Protein AF-A0A2A4IJG8-F1 (afdb_monomer_lite)

Sequence (73 aa):
MDNKKNSWGGARANTGGAREGSGRKRITEDRLDIKLYMRVSEKEQLLIKEKAEQNNVSVSQYIRDAVLKELNI

pLDDT: mean 78.43, std 18.96, range [45.38, 98.0]

Radius of gyration: 21.71 Å; chains: 1; bounding box: 58×43×27 Å

Secondary structure (DSSP, 8-state):
------------TT---SSTT-SSPP--S------------HHHHHHHHHHHHHTTS-HHHHHHHHHHHHTT-

Structure (mmCIF, N/CA/C/O backbone):
data_AF-A0A2A4IJG8-F1
#
_entry.id   AF-A0A2A4IJG8-F1
#
loop_
_atom_site.group_PDB
_atom_site.id
_atom_site.type_symbol
_atom_site.label_atom_id
_atom_site.label_alt_id
_atom_site.label_comp_id
_atom_site.label_asym_id
_atom_site.label_entity_id
_atom_site.label_seq_id
_atom_site.pdbx_PDB_ins_code
_atom_site.Cartn_x
_atom_site.Cartn_y
_atom_site.Cartn_z
_atom_site.occupancy
_atom_site.B_iso_or_equiv
_atom_site.auth_seq_id
_atom_site.auth_comp_id
_atom_site.auth_asym_id
_atom_site.auth_atom_id
_atom_site.pdbx_PDB_model_num
ATOM 1 N N . MET A 1 1 ? 46.650 31.079 9.274 1.00 47.88 1 MET A N 1
ATOM 2 C CA . MET A 1 1 ? 45.518 30.313 9.836 1.00 47.88 1 MET A CA 1
ATOM 3 C C . MET A 1 1 ? 44.369 30.475 8.865 1.00 47.88 1 MET A C 1
ATOM 5 O O . MET A 1 1 ? 43.643 31.454 8.963 1.00 47.88 1 MET A O 1
ATOM 9 N N . ASP A 1 2 ? 44.259 29.561 7.903 1.00 45.38 2 ASP A N 1
ATOM 10 C CA . ASP A 1 2 ? 43.202 29.600 6.895 1.00 45.38 2 ASP A CA 1
ATOM 11 C C . ASP A 1 2 ? 42.134 28.563 7.233 1.00 45.38 2 ASP A C 1
ATOM 13 O O . ASP A 1 2 ? 42.389 27.365 7.339 1.00 45.38 2 ASP A O 1
ATOM 17 N N . ASN A 1 3 ? 40.930 29.072 7.468 1.00 49.84 3 ASN A N 1
ATOM 18 C CA . ASN A 1 3 ? 39.722 28.311 7.740 1.00 49.84 3 ASN A CA 1
ATOM 19 C C . ASN A 1 3 ? 39.103 27.765 6.436 1.00 49.84 3 ASN A C 1
ATOM 21 O O . 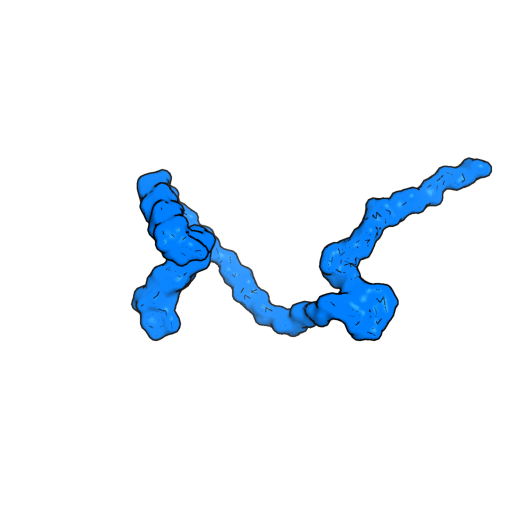ASN A 1 3 ? 39.021 28.497 5.451 1.00 49.84 3 ASN A O 1
ATOM 25 N N . LYS A 1 4 ? 38.479 26.574 6.542 1.00 48.50 4 LYS A N 1
ATOM 26 C CA . LYS A 1 4 ? 37.491 25.915 5.636 1.00 48.50 4 LYS A CA 1
ATOM 27 C C . LYS A 1 4 ? 38.092 24.938 4.605 1.00 48.50 4 LYS A C 1
ATOM 29 O O . LYS A 1 4 ? 39.022 25.275 3.897 1.00 48.50 4 LYS A O 1
ATOM 34 N N . LYS A 1 5 ? 37.564 23.723 4.400 1.00 46.00 5 LYS A N 1
ATOM 35 C CA . LYS A 1 5 ? 36.204 23.188 4.613 1.00 46.00 5 LYS A CA 1
ATOM 36 C C . LYS A 1 5 ? 36.273 21.762 5.181 1.00 46.00 5 LYS A C 1
ATOM 38 O O . LYS A 1 5 ? 36.881 20.895 4.565 1.00 46.00 5 LYS A O 1
ATOM 43 N N . ASN A 1 6 ? 35.557 21.494 6.272 1.00 50.22 6 ASN A N 1
ATOM 44 C CA . ASN A 1 6 ? 35.188 20.127 6.635 1.00 50.22 6 ASN A CA 1
ATOM 45 C C . ASN A 1 6 ? 34.220 19.613 5.563 1.00 50.22 6 ASN A C 1
ATOM 47 O O . ASN A 1 6 ? 33.037 19.954 5.587 1.00 50.22 6 ASN A O 1
ATOM 51 N N . SER A 1 7 ? 34.695 18.824 4.598 1.00 54.25 7 SER A N 1
ATOM 52 C CA . SER A 1 7 ? 33.819 18.088 3.683 1.00 54.25 7 SER A CA 1
ATOM 53 C C . SER A 1 7 ? 33.223 16.883 4.412 1.00 54.25 7 SER A C 1
ATOM 55 O O . SER A 1 7 ? 33.480 15.730 4.074 1.00 54.25 7 SER A O 1
ATOM 57 N N . TRP A 1 8 ? 32.415 17.147 5.439 1.00 48.78 8 TRP A N 1
ATOM 58 C CA . TRP A 1 8 ? 31.447 16.180 5.941 1.00 48.78 8 TRP A CA 1
ATOM 59 C C . TRP A 1 8 ? 30.288 16.098 4.954 1.00 48.78 8 TRP A C 1
ATOM 61 O O . TRP A 1 8 ? 29.218 16.6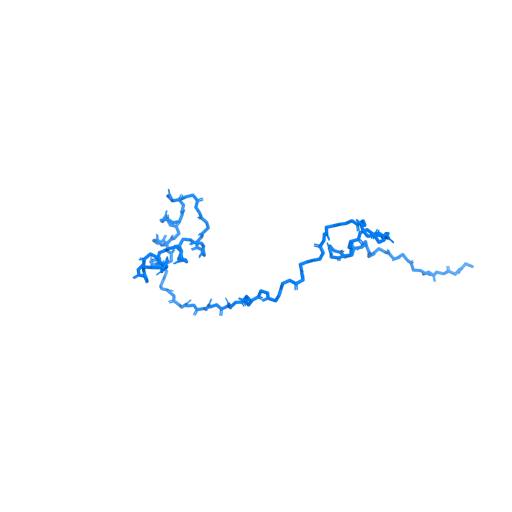70 5.116 1.00 48.78 8 TRP A O 1
ATOM 71 N N . GLY A 1 9 ? 30.572 15.386 3.876 1.00 48.09 9 GLY A N 1
ATOM 72 C CA . GLY A 1 9 ? 29.614 14.852 2.933 1.00 48.09 9 GLY A CA 1
ATOM 73 C C . GLY A 1 9 ? 30.156 13.493 2.550 1.00 48.09 9 GLY A C 1
ATOM 74 O O . GLY A 1 9 ? 30.776 13.356 1.499 1.00 48.09 9 GLY A O 1
ATOM 75 N N . GLY A 1 10 ? 30.014 12.525 3.463 1.00 52.56 10 GLY A N 1
ATOM 76 C CA . GLY A 1 10 ? 30.314 11.131 3.170 1.00 52.56 10 GLY A CA 1
ATOM 77 C C . GLY A 1 10 ? 29.666 10.760 1.842 1.00 52.56 10 GLY A C 1
ATOM 78 O O . GLY A 1 10 ? 28.544 11.193 1.564 1.00 52.56 10 GLY A O 1
ATOM 79 N N . ALA A 1 11 ? 30.430 10.045 1.016 1.00 54.66 11 ALA A N 1
ATOM 80 C CA . ALA A 1 11 ? 30.001 9.411 -0.222 1.00 54.66 11 ALA A CA 1
ATOM 81 C C . ALA A 1 11 ? 28.481 9.160 -0.197 1.00 54.66 11 ALA A C 1
ATOM 83 O O . ALA A 1 11 ? 27.994 8.411 0.652 1.00 54.66 11 ALA A O 1
ATOM 84 N N . ARG A 1 12 ? 27.723 9.867 -1.055 1.00 57.88 12 ARG A N 1
ATOM 85 C CA . ARG A 1 12 ? 26.262 9.696 -1.161 1.00 57.88 12 ARG A CA 1
ATOM 86 C C . ARG A 1 12 ? 25.973 8.195 -1.261 1.00 57.88 12 ARG A C 1
ATOM 88 O O . ARG A 1 12 ? 26.749 7.477 -1.878 1.00 57.88 12 ARG A O 1
ATOM 95 N N . ALA A 1 13 ? 24.845 7.714 -0.744 1.00 53.12 13 ALA A N 1
ATOM 96 C CA . ALA A 1 13 ? 24.515 6.279 -0.741 1.00 53.12 13 ALA A CA 1
ATOM 97 C C . ALA A 1 13 ? 24.621 5.570 -2.122 1.00 53.12 13 ALA A C 1
ATOM 99 O O . ALA A 1 13 ? 24.702 4.348 -2.176 1.00 53.12 13 ALA A O 1
ATOM 100 N N . ASN A 1 14 ? 24.683 6.330 -3.228 1.00 51.53 14 ASN A N 1
ATOM 101 C CA . ASN A 1 14 ? 24.814 5.842 -4.605 1.00 51.53 14 ASN A CA 1
ATOM 102 C C . ASN A 1 14 ? 26.199 6.066 -5.254 1.00 51.53 14 ASN A C 1
ATOM 104 O O . ASN A 1 14 ? 26.382 5.757 -6.434 1.00 51.53 14 ASN A O 1
ATOM 108 N N . THR A 1 15 ? 27.187 6.605 -4.537 1.00 56.47 15 THR A N 1
ATOM 109 C CA . THR A 1 15 ? 28.583 6.571 -4.989 1.00 56.47 15 THR A CA 1
ATOM 110 C C . THR A 1 15 ? 29.159 5.225 -4.580 1.00 56.47 15 THR A C 1
ATOM 112 O O . THR A 1 15 ? 29.635 5.063 -3.459 1.00 56.47 15 THR A O 1
ATOM 115 N N . GLY A 1 16 ? 29.061 4.241 -5.481 1.00 56.84 16 GLY A N 1
ATOM 116 C CA . GLY A 1 16 ? 29.862 3.018 -5.407 1.00 56.84 16 GLY A CA 1
ATOM 117 C C . GLY A 1 16 ? 31.333 3.346 -5.127 1.00 56.84 16 GLY A C 1
ATOM 118 O O . GLY A 1 16 ? 31.770 4.478 -5.343 1.00 56.84 16 GLY A O 1
ATOM 119 N N . GLY A 1 17 ? 32.059 2.375 -4.575 1.00 56.38 17 GLY A N 1
ATOM 120 C CA . GLY A 1 17 ? 33.421 2.555 -4.086 1.00 56.38 17 GLY A CA 1
ATOM 121 C C . GLY A 1 17 ? 34.334 3.267 -5.088 1.00 56.38 17 GLY A C 1
ATOM 122 O O . GLY A 1 17 ? 34.142 3.214 -6.299 1.00 56.38 17 GLY A O 1
ATOM 123 N N . ALA A 1 18 ? 35.351 3.942 -4.554 1.00 58.50 18 ALA A N 1
ATOM 124 C CA . ALA A 1 18 ? 36.245 4.831 -5.296 1.00 58.50 18 ALA A CA 1
ATOM 125 C C . ALA A 1 18 ? 36.994 4.181 -6.482 1.00 58.50 18 ALA A C 1
ATOM 127 O O . ALA A 1 18 ? 37.635 4.891 -7.250 1.00 58.50 18 ALA A O 1
ATOM 128 N N . ARG A 1 19 ? 36.947 2.849 -6.627 1.00 61.91 19 ARG A N 1
ATOM 129 C CA . ARG A 1 19 ? 37.570 2.087 -7.718 1.00 61.91 19 ARG A CA 1
ATOM 130 C C . ARG A 1 19 ? 36.518 1.519 -8.669 1.00 61.91 19 ARG A C 1
ATOM 132 O O . ARG A 1 19 ? 35.450 1.086 -8.235 1.00 61.91 19 ARG A O 1
ATOM 139 N N . GLU A 1 20 ? 36.849 1.452 -9.953 1.00 56.84 20 GLU A N 1
ATOM 140 C CA . GLU A 1 20 ? 36.036 0.766 -10.959 1.00 56.84 20 GLU A CA 1
ATOM 141 C C . GLU A 1 20 ? 35.780 -0.695 -10.536 1.00 56.84 20 GLU A C 1
ATOM 143 O O . GLU A 1 20 ? 36.695 -1.404 -10.122 1.00 56.84 20 GLU A O 1
ATOM 148 N N . GLY A 1 21 ? 34.512 -1.115 -10.523 1.00 66.19 21 GLY A N 1
ATOM 149 C CA . GLY A 1 21 ? 34.091 -2.429 -10.014 1.00 66.19 21 GLY A CA 1
ATOM 150 C C . GLY A 1 21 ? 33.932 -2.539 -8.489 1.00 66.19 21 GLY A C 1
ATOM 151 O O . GLY A 1 21 ? 33.432 -3.555 -8.010 1.00 66.19 21 GLY A O 1
ATOM 152 N N . SER A 1 22 ? 34.290 -1.509 -7.714 1.00 61.97 22 SER A N 1
ATOM 153 C CA . SER A 1 22 ? 34.026 -1.473 -6.271 1.00 61.97 22 SER A CA 1
ATOM 154 C C . SER A 1 22 ? 32.677 -0.808 -5.974 1.00 61.97 22 SER A C 1
ATOM 156 O O . SER A 1 22 ? 32.366 0.274 -6.465 1.00 61.97 22 SER A O 1
ATOM 158 N N . GLY A 1 23 ? 31.846 -1.464 -5.163 1.00 66.56 23 GLY A N 1
ATOM 159 C CA . GLY A 1 23 ? 30.502 -1.002 -4.802 1.00 66.56 23 GLY A CA 1
ATOM 160 C C . GLY A 1 23 ? 29.372 -1.796 -5.457 1.00 66.56 23 GLY A C 1
ATOM 161 O O . GLY A 1 23 ? 29.579 -2.638 -6.329 1.00 66.56 23 GLY A O 1
ATOM 162 N N . ARG A 1 24 ? 28.142 -1.546 -5.001 1.00 66.25 24 ARG A N 1
ATOM 163 C CA . ARG A 1 24 ? 26.948 -2.182 -5.566 1.00 66.25 24 ARG A CA 1
ATOM 164 C C . ARG A 1 24 ? 26.790 -1.726 -7.019 1.00 66.25 24 ARG A C 1
ATOM 166 O O . ARG A 1 24 ? 26.810 -0.523 -7.280 1.00 66.25 24 ARG A O 1
ATOM 173 N N . LYS A 1 25 ? 26.655 -2.682 -7.951 1.00 69.62 25 LYS A N 1
ATOM 174 C CA . LYS A 1 25 ? 26.414 -2.390 -9.374 1.00 69.62 25 LYS A CA 1
ATOM 175 C C . LYS A 1 25 ? 25.252 -1.405 -9.488 1.00 69.62 25 LYS A C 1
ATOM 177 O O . LYS A 1 25 ? 24.225 -1.586 -8.830 1.00 69.62 25 LYS A O 1
ATOM 182 N N . ARG A 1 26 ? 25.432 -0.357 -10.295 1.00 67.44 26 ARG A N 1
ATOM 183 C CA . ARG A 1 26 ? 24.352 0.588 -10.587 1.00 67.44 26 ARG A CA 1
ATOM 184 C C . ARG A 1 26 ? 23.220 -0.181 -11.258 1.00 67.44 26 ARG A C 1
ATOM 186 O O . ARG A 1 26 ? 23.477 -1.014 -12.123 1.00 67.44 26 ARG A O 1
ATOM 193 N N . ILE A 1 27 ? 21.989 0.087 -10.839 1.00 69.75 27 ILE A N 1
ATOM 194 C CA . ILE A 1 27 ? 20.811 -0.402 -11.550 1.00 69.75 27 ILE A CA 1
ATOM 195 C C . ILE A 1 27 ? 20.784 0.371 -12.872 1.00 69.75 27 ILE A C 1
ATOM 197 O O . ILE A 1 27 ? 20.659 1.591 -12.863 1.00 69.75 27 ILE A O 1
ATOM 201 N N . THR A 1 28 ? 21.017 -0.331 -13.978 1.00 68.62 28 THR A N 1
ATOM 202 C CA . THR A 1 28 ? 21.014 0.213 -15.348 1.00 68.62 28 THR A CA 1
ATOM 203 C C . THR A 1 28 ? 19.697 -0.044 -16.073 1.00 68.62 28 THR A C 1
ATOM 205 O O . THR A 1 28 ? 19.562 0.313 -17.235 1.00 68.62 28 THR A O 1
ATOM 208 N N . GLU A 1 29 ? 18.753 -0.717 -15.417 1.00 70.06 29 GLU A N 1
ATOM 209 C CA . GLU A 1 29 ? 17.422 -0.971 -15.959 1.00 70.06 29 GLU A CA 1
ATOM 210 C C . GLU A 1 29 ? 16.562 0.285 -15.818 1.00 70.06 29 GLU A C 1
ATOM 212 O O . GLU A 1 29 ? 16.403 0.802 -14.707 1.00 70.06 29 GLU A O 1
ATOM 217 N N . ASP A 1 30 ? 15.957 0.721 -16.923 1.00 66.31 30 ASP A N 1
ATOM 218 C CA . ASP A 1 30 ? 14.879 1.709 -16.923 1.00 66.31 30 ASP A CA 1
ATOM 219 C C . ASP A 1 30 ? 13.622 1.077 -16.307 1.00 66.31 30 ASP A C 1
ATOM 221 O O . ASP A 1 30 ? 12.696 0.639 -16.992 1.00 66.31 30 ASP A O 1
ATOM 225 N N . ARG A 1 31 ? 13.597 0.970 -14.975 1.00 68.69 31 ARG A N 1
ATOM 226 C CA . ARG A 1 31 ? 12.389 0.571 -14.254 1.00 68.69 31 ARG A CA 1
ATOM 227 C C . ARG A 1 31 ? 11.382 1.709 -14.326 1.00 68.69 31 ARG A C 1
ATOM 229 O O . ARG A 1 31 ? 11.600 2.788 -13.778 1.00 68.69 31 ARG A O 1
ATOM 236 N N . LEU A 1 32 ? 10.263 1.450 -14.995 1.00 75.06 32 LEU A N 1
ATOM 237 C CA . LEU A 1 32 ? 9.101 2.329 -14.969 1.00 75.06 32 LEU A CA 1
ATOM 238 C C . LEU A 1 32 ? 8.442 2.237 -13.588 1.00 75.06 32 LEU A C 1
ATOM 240 O O . LEU A 1 32 ? 7.527 1.446 -13.363 1.00 75.06 32 LEU A O 1
ATOM 244 N N . ASP A 1 33 ? 8.918 3.054 -12.652 1.00 79.06 33 ASP A N 1
ATOM 245 C CA . ASP A 1 33 ? 8.287 3.228 -11.346 1.00 79.06 33 ASP A CA 1
ATOM 246 C C . ASP A 1 33 ? 7.007 4.065 -11.503 1.00 79.06 33 ASP A C 1
ATOM 248 O O . ASP A 1 33 ? 6.996 5.290 -11.344 1.00 79.06 33 ASP A O 1
ATOM 252 N N . ILE A 1 34 ? 5.901 3.397 -11.842 1.00 86.50 34 ILE A N 1
ATOM 253 C CA . ILE A 1 34 ? 4.586 4.034 -11.953 1.00 86.50 34 ILE A CA 1
ATOM 254 C C . ILE A 1 34 ? 4.053 4.318 -10.545 1.00 86.50 34 ILE A C 1
ATOM 256 O O . ILE A 1 34 ? 3.815 3.407 -9.749 1.00 86.50 34 ILE A O 1
ATOM 260 N N . LYS A 1 35 ? 3.834 5.600 -10.240 1.00 88.25 35 LYS A N 1
ATOM 261 C CA . LYS A 1 35 ? 3.187 6.033 -8.997 1.00 88.25 35 LYS A CA 1
ATOM 262 C C . LYS A 1 35 ? 1.682 6.128 -9.206 1.00 88.25 35 LYS A C 1
ATOM 264 O O . LYS A 1 35 ? 1.224 6.860 -10.078 1.00 88.25 35 LYS A O 1
ATOM 269 N N . LEU A 1 36 ? 0.930 5.421 -8.371 1.00 88.62 36 LEU A N 1
ATOM 270 C CA . LEU A 1 36 ? -0.528 5.463 -8.344 1.00 88.62 36 LEU A CA 1
ATOM 271 C C . LEU A 1 36 ? -0.993 6.018 -7.002 1.00 88.62 36 LEU A C 1
ATOM 273 O O . LEU A 1 36 ? -0.428 5.700 -5.955 1.00 88.62 36 LEU A O 1
ATOM 277 N N . TYR A 1 37 ? -2.031 6.844 -7.049 1.00 92.06 37 TYR A N 1
ATOM 278 C CA . TYR A 1 37 ? -2.644 7.448 -5.876 1.00 92.06 37 TYR A CA 1
ATOM 279 C C . TYR A 1 37 ? -4.140 7.159 -5.906 1.00 92.06 37 TYR A C 1
ATOM 281 O O . TYR A 1 37 ? -4.786 7.330 -6.938 1.00 92.06 37 TYR A O 1
ATOM 289 N N . MET A 1 38 ? -4.691 6.751 -4.768 1.00 92.94 38 MET A N 1
ATOM 290 C CA . MET A 1 38 ? -6.125 6.542 -4.584 1.00 92.94 38 MET A CA 1
ATOM 291 C C . MET A 1 38 ? -6.567 7.158 -3.263 1.00 92.94 38 MET A C 1
ATOM 293 O O . MET A 1 38 ? -5.780 7.270 -2.322 1.00 92.94 38 MET A O 1
ATOM 297 N N . ARG A 1 39 ? -7.830 7.574 -3.205 1.00 95.44 39 ARG A N 1
ATOM 298 C CA . ARG A 1 39 ? -8.468 8.002 -1.961 1.00 95.44 39 ARG A CA 1
ATOM 299 C C . ARG A 1 39 ? -9.296 6.847 -1.427 1.00 95.44 39 ARG A C 1
ATOM 301 O O . ARG A 1 39 ? -9.969 6.174 -2.198 1.00 95.44 39 ARG A O 1
ATOM 308 N N . VAL A 1 40 ? -9.251 6.668 -0.118 1.00 95.56 40 VAL A N 1
ATOM 309 C CA . VAL A 1 40 ? -10.059 5.700 0.621 1.00 95.56 40 VAL A CA 1
ATOM 310 C C . VAL A 1 40 ? -10.601 6.375 1.866 1.00 95.56 40 VAL A C 1
ATOM 312 O O . VAL A 1 40 ? -9.994 7.314 2.387 1.00 95.56 40 VAL A O 1
ATOM 315 N N . SER A 1 41 ? -11.755 5.914 2.327 1.00 98.00 41 SER A N 1
ATOM 316 C CA . SER A 1 41 ? -12.284 6.315 3.625 1.00 98.00 41 SER A CA 1
ATOM 317 C C . SER A 1 41 ? -11.436 5.745 4.766 1.00 98.00 41 SER A C 1
ATOM 319 O O . SER A 1 41 ? -10.688 4.780 4.600 1.00 98.00 41 SER A O 1
ATOM 321 N N . GLU A 1 42 ? -11.585 6.308 5.965 1.00 97.56 42 GLU A N 1
ATOM 322 C CA . GLU A 1 42 ? -10.870 5.832 7.156 1.00 97.56 42 GLU A CA 1
ATOM 323 C C . GLU A 1 42 ? -11.205 4.372 7.494 1.00 97.56 42 GLU A C 1
ATOM 325 O O . GLU A 1 42 ? -10.318 3.597 7.851 1.00 97.56 42 GLU A O 1
ATOM 330 N N . LYS A 1 43 ? -12.475 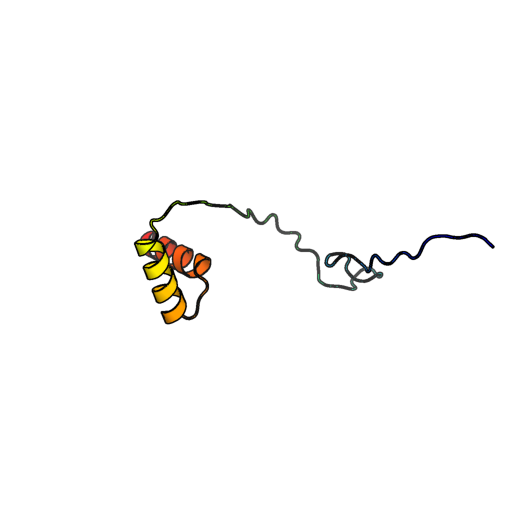3.975 7.323 1.00 97.75 43 LYS A N 1
ATOM 331 C CA . LYS A 1 43 ? -12.933 2.600 7.575 1.00 97.75 43 LYS A CA 1
ATOM 332 C C . LYS A 1 43 ? -12.275 1.603 6.623 1.00 97.75 43 LYS A C 1
ATOM 334 O O . LYS A 1 43 ? -11.835 0.541 7.051 1.00 97.75 43 LYS A O 1
ATOM 339 N N . GLU A 1 44 ? -12.186 1.952 5.342 1.00 96.62 44 GLU A N 1
ATOM 340 C CA . GLU A 1 44 ? -11.528 1.115 4.334 1.00 96.62 44 GLU A CA 1
ATOM 341 C C . GLU A 1 44 ? -10.022 1.031 4.582 1.00 96.62 44 GLU A C 1
ATOM 343 O O . GLU A 1 44 ? -9.452 -0.055 4.516 1.00 96.62 44 GLU A O 1
ATOM 348 N N . GLN A 1 45 ? -9.382 2.151 4.927 1.00 96.75 45 GLN A N 1
ATOM 349 C CA . GLN A 1 45 ? -7.953 2.179 5.235 1.00 96.75 45 GLN A CA 1
ATOM 350 C C . GLN A 1 45 ? -7.605 1.257 6.410 1.00 96.75 45 GLN A C 1
ATOM 352 O O . GLN A 1 45 ? -6.596 0.550 6.359 1.00 96.75 45 GLN A O 1
ATOM 357 N N . LEU A 1 46 ? -8.438 1.248 7.455 1.00 97.88 46 LEU A N 1
ATOM 358 C CA . LEU A 1 46 ? -8.251 0.382 8.617 1.00 97.88 46 LEU A CA 1
ATOM 359 C C . LEU A 1 46 ? -8.380 -1.098 8.231 1.00 97.88 46 LEU A C 1
ATOM 361 O O . LEU A 1 46 ? -7.486 -1.886 8.528 1.00 97.88 46 LEU A O 1
ATOM 365 N N . LEU A 1 47 ? -9.419 -1.443 7.466 1.00 97.69 47 LEU A N 1
ATOM 366 C CA . LEU A 1 47 ? -9.633 -2.798 6.955 1.00 97.69 47 LEU A CA 1
ATOM 367 C C . LEU A 1 47 ? -8.457 -3.284 6.090 1.00 97.69 47 LEU A C 1
ATOM 369 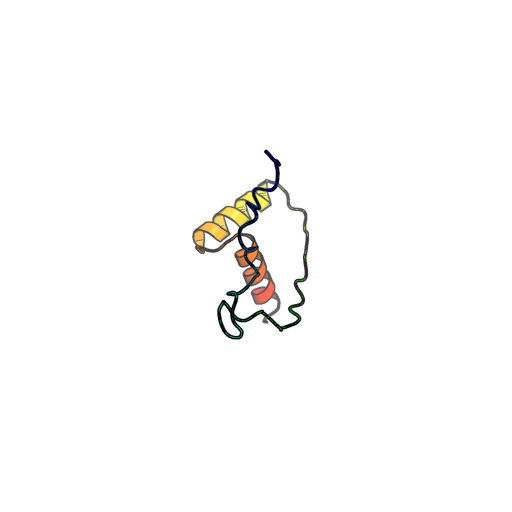O O . LEU A 1 47 ? -8.005 -4.421 6.221 1.00 97.69 47 LEU A O 1
ATOM 373 N N . ILE A 1 48 ? -7.949 -2.433 5.195 1.00 97.19 48 ILE A N 1
ATOM 374 C CA . ILE A 1 48 ? -6.801 -2.764 4.340 1.00 97.19 48 ILE A CA 1
ATOM 375 C C . ILE A 1 48 ? -5.562 -3.025 5.201 1.00 97.19 48 ILE A C 1
ATOM 377 O O . ILE A 1 48 ? -4.820 -3.973 4.938 1.00 97.19 48 ILE A O 1
ATOM 381 N N . LYS A 1 49 ? -5.340 -2.205 6.233 1.00 97.62 49 LYS A N 1
ATOM 382 C CA . LYS A 1 49 ? -4.199 -2.353 7.136 1.00 97.62 49 LYS A CA 1
ATOM 383 C C . LYS A 1 49 ? -4.252 -3.671 7.909 1.00 97.62 49 LYS A C 1
ATOM 385 O O . LYS A 1 49 ? -3.260 -4.393 7.912 1.00 97.62 49 LYS A O 1
ATOM 390 N N . GLU A 1 50 ? -5.403 -4.018 8.478 1.00 97.94 50 GLU A N 1
ATOM 391 C CA . GLU A 1 50 ? -5.597 -5.287 9.192 1.00 97.94 50 GLU A CA 1
ATOM 392 C C . GLU A 1 50 ? -5.337 -6.495 8.285 1.00 97.94 50 GLU A C 1
ATOM 394 O O . GLU A 1 50 ? -4.629 -7.428 8.666 1.00 97.94 50 GLU A O 1
ATOM 399 N N . LYS A 1 51 ? -5.851 -6.472 7.049 1.00 97.56 51 LYS A N 1
ATOM 400 C CA . LYS A 1 51 ? -5.607 -7.560 6.092 1.00 97.56 51 LYS A CA 1
ATOM 401 C C . LYS A 1 51 ? -4.142 -7.646 5.667 1.00 97.56 51 LYS A C 1
ATOM 403 O O . LYS A 1 51 ? -3.633 -8.751 5.488 1.00 97.56 51 LYS A O 1
ATOM 408 N N . ALA A 1 52 ? -3.455 -6.518 5.510 1.00 97.75 52 ALA A N 1
ATOM 409 C CA . ALA A 1 52 ? -2.027 -6.509 5.203 1.00 97.75 52 ALA A CA 1
ATOM 410 C C . ALA A 1 52 ? -1.202 -7.118 6.354 1.00 97.75 52 ALA A C 1
ATOM 412 O O . ALA A 1 52 ? -0.330 -7.951 6.105 1.00 97.75 52 ALA A O 1
ATOM 413 N N . GLU A 1 53 ? -1.539 -6.781 7.605 1.00 97.75 53 GLU A N 1
ATOM 414 C CA . GLU A 1 53 ? -0.924 -7.356 8.809 1.00 97.75 53 GLU A CA 1
ATOM 415 C C . GLU A 1 53 ? -1.161 -8.872 8.905 1.00 97.75 53 GLU A C 1
ATOM 417 O O . GLU A 1 53 ? -0.207 -9.624 9.095 1.00 97.75 53 GLU A O 1
ATOM 422 N N . GLN A 1 54 ? -2.392 -9.343 8.671 1.00 97.69 54 GLN A N 1
ATOM 423 C CA . GLN A 1 54 ? -2.717 -10.780 8.642 1.00 97.69 54 GLN A CA 1
ATOM 424 C C . GLN A 1 54 ? -1.902 -11.557 7.597 1.00 97.69 54 GLN A C 1
ATOM 426 O O . GLN A 1 54 ? -1.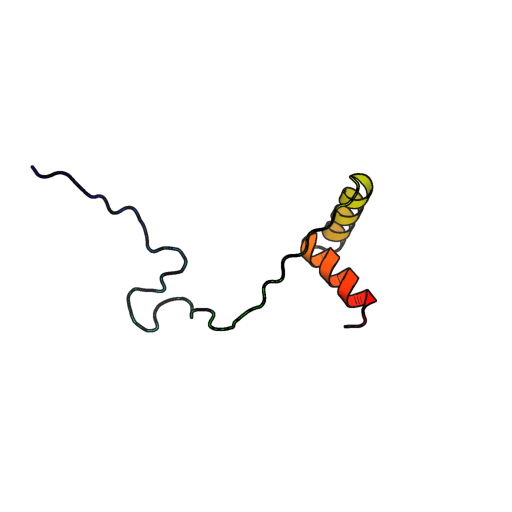547 -12.713 7.821 1.00 97.69 54 GLN A O 1
ATOM 431 N N . ASN A 1 55 ? -1.586 -10.924 6.464 1.00 96.25 55 ASN A N 1
ATOM 432 C CA . ASN A 1 55 ? -0.794 -11.522 5.388 1.00 96.25 55 ASN A CA 1
ATOM 433 C C . ASN A 1 55 ? 0.721 -11.279 5.534 1.00 96.25 55 ASN A C 1
ATOM 435 O O . ASN A 1 55 ? 1.479 -11.699 4.665 1.00 96.25 55 ASN A O 1
ATOM 439 N N . ASN A 1 56 ? 1.180 -10.633 6.615 1.00 96.94 56 ASN A N 1
ATOM 440 C CA . ASN A 1 56 ? 2.589 -10.290 6.855 1.00 96.94 56 ASN A CA 1
ATOM 441 C C . ASN A 1 56 ? 3.251 -9.514 5.698 1.00 96.94 56 ASN A C 1
ATOM 443 O O . ASN A 1 56 ? 4.432 -9.696 5.397 1.00 96.94 56 ASN A O 1
ATOM 447 N N . VAL A 1 57 ? 2.496 -8.629 5.046 1.00 97.25 57 VAL A N 1
ATOM 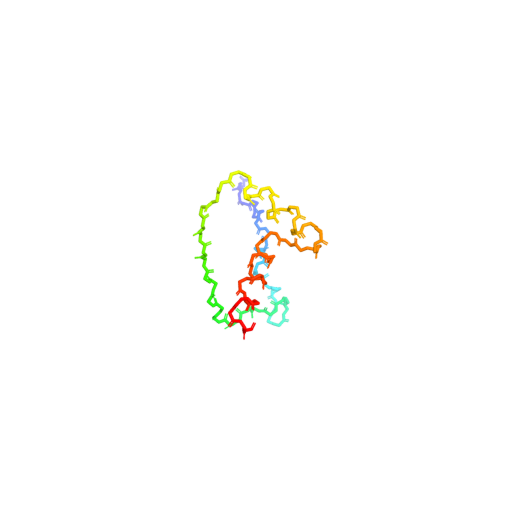448 C CA . VAL A 1 57 ? 2.979 -7.797 3.935 1.00 97.25 57 VAL A CA 1
ATOM 449 C C . VAL A 1 57 ? 2.692 -6.320 4.192 1.00 97.25 57 VAL A C 1
ATOM 451 O O . VAL A 1 57 ? 1.840 -5.952 4.997 1.00 97.25 57 VAL A O 1
ATOM 454 N N . SER A 1 58 ? 3.405 -5.434 3.494 1.00 96.94 58 SER A N 1
ATOM 455 C CA . SER A 1 58 ? 3.094 -3.999 3.542 1.00 96.94 58 SER A CA 1
ATOM 456 C C . SER A 1 58 ? 1.736 -3.702 2.895 1.00 96.94 58 SER A C 1
ATOM 458 O O . SER A 1 58 ? 1.337 -4.389 1.957 1.00 96.94 58 SER A O 1
ATOM 460 N N . VAL A 1 59 ? 1.064 -2.627 3.323 1.00 95.50 59 VAL A N 1
ATOM 461 C CA . VAL A 1 59 ? -0.218 -2.179 2.742 1.00 95.50 59 VAL A CA 1
ATOM 462 C C . VAL A 1 59 ? -0.143 -2.029 1.220 1.00 95.50 59 VAL A C 1
ATOM 464 O O . VAL A 1 59 ? -1.001 -2.535 0.503 1.00 95.50 59 VAL A O 1
ATOM 467 N N . SER A 1 60 ? 0.906 -1.382 0.706 1.00 93.88 60 SER A N 1
ATOM 468 C CA . SER A 1 60 ? 1.072 -1.177 -0.737 1.00 93.88 60 SER A CA 1
ATOM 469 C C . SER A 1 60 ? 1.255 -2.490 -1.498 1.00 93.88 60 SER A C 1
ATOM 471 O O . SER A 1 60 ? 0.745 -2.631 -2.606 1.00 93.88 60 SER A O 1
ATOM 473 N N . GLN A 1 61 ? 1.976 -3.447 -0.907 1.00 94.88 61 GLN A N 1
ATOM 474 C CA . GLN A 1 61 ? 2.167 -4.770 -1.498 1.00 94.88 61 GLN A CA 1
ATOM 475 C C . GLN A 1 61 ? 0.857 -5.562 -1.485 1.00 94.88 61 GLN A C 1
ATOM 477 O O . GLN A 1 61 ? 0.471 -6.099 -2.513 1.00 94.88 61 GLN A O 1
ATOM 482 N N . TYR A 1 62 ? 0.127 -5.532 -0.368 1.00 97.00 62 TYR A N 1
ATOM 483 C CA . TYR A 1 62 ? -1.181 -6.170 -0.247 1.00 97.00 62 TYR A CA 1
ATOM 484 C C . TYR A 1 62 ? -2.171 -5.680 -1.313 1.00 97.00 62 TYR A C 1
ATOM 486 O O . TYR A 1 62 ? -2.807 -6.487 -1.985 1.00 97.00 62 TYR A O 1
ATOM 494 N N . ILE A 1 63 ? -2.271 -4.358 -1.506 1.00 95.25 63 ILE A N 1
ATOM 495 C CA . ILE A 1 63 ? -3.140 -3.766 -2.536 1.00 95.25 63 ILE A CA 1
ATOM 496 C C . ILE A 1 63 ? -2.721 -4.243 -3.928 1.00 95.25 63 ILE A C 1
ATOM 498 O O . ILE A 1 63 ? -3.571 -4.620 -4.731 1.00 95.25 63 ILE A O 1
ATOM 502 N N . ARG A 1 64 ? -1.415 -4.244 -4.217 1.00 93.44 64 ARG A N 1
ATOM 503 C CA . ARG A 1 64 ? -0.889 -4.698 -5.507 1.00 93.44 64 ARG A CA 1
ATOM 504 C C . ARG A 1 64 ? -1.250 -6.157 -5.772 1.00 93.44 64 ARG A C 1
ATOM 506 O O . ARG A 1 64 ? -1.772 -6.450 -6.841 1.00 93.44 64 ARG A O 1
ATOM 513 N N . ASP A 1 65 ? -1.013 -7.037 -4.807 1.00 94.62 65 ASP A N 1
ATOM 514 C CA . ASP A 1 65 ? -1.264 -8.472 -4.952 1.00 94.62 65 ASP A CA 1
ATOM 515 C C . ASP A 1 65 ? -2.758 -8.762 -5.127 1.00 94.62 65 ASP A C 1
ATOM 517 O O . ASP A 1 65 ? -3.138 -9.578 -5.965 1.00 94.62 65 ASP A O 1
ATOM 521 N N . ALA A 1 66 ? -3.618 -8.047 -4.395 1.00 94.50 66 ALA A N 1
ATOM 522 C CA . ALA A 1 66 ? -5.064 -8.145 -4.558 1.00 94.50 66 ALA A CA 1
ATOM 523 C C . ALA A 1 66 ? -5.514 -7.735 -5.970 1.00 94.50 66 ALA A C 1
ATOM 525 O O . ALA A 1 66 ? -6.292 -8.451 -6.593 1.00 94.50 66 ALA A O 1
ATOM 526 N N . VAL A 1 67 ? -5.001 -6.617 -6.494 1.00 93.88 67 VAL A N 1
ATOM 527 C CA . VAL A 1 67 ? -5.350 -6.137 -7.842 1.00 93.88 67 VAL A CA 1
ATOM 528 C C . VAL A 1 67 ? -4.836 -7.086 -8.925 1.00 93.88 67 VAL A C 1
ATOM 530 O O . VAL A 1 67 ? -5.577 -7.400 -9.850 1.00 93.88 67 VAL A O 1
ATOM 533 N N . LEU A 1 68 ? -3.595 -7.565 -8.817 1.00 93.44 68 LEU A N 1
ATOM 534 C CA . LEU A 1 68 ? -3.030 -8.506 -9.791 1.00 93.44 68 LEU A CA 1
ATOM 535 C C . LEU A 1 68 ? -3.817 -9.820 -9.828 1.00 93.44 68 LEU A C 1
ATOM 537 O O . LEU A 1 68 ? -4.133 -10.315 -10.909 1.00 93.44 68 LEU A O 1
ATOM 541 N N . LYS A 1 69 ? -4.233 -10.314 -8.656 1.00 94.44 69 LYS A N 1
ATOM 542 C CA . LYS A 1 69 ? -5.081 -11.502 -8.546 1.00 94.44 69 LYS A CA 1
ATOM 543 C C . LYS A 1 69 ? -6.421 -11.334 -9.269 1.00 94.44 69 LYS A C 1
ATOM 545 O O . LYS A 1 69 ? -6.835 -12.251 -9.967 1.00 94.44 69 LYS A O 1
ATOM 550 N N . GLU A 1 70 ? -7.081 -10.184 -9.131 1.00 94.88 70 GLU A N 1
ATOM 551 C CA . GLU A 1 70 ? -8.341 -9.893 -9.841 1.00 94.88 70 GLU A CA 1
ATOM 552 C C . GLU A 1 70 ? -8.146 -9.759 -11.358 1.00 94.88 70 GLU A C 1
ATOM 554 O O . GLU A 1 70 ? -9.030 -10.105 -12.141 1.00 94.88 70 GLU A O 1
ATOM 559 N N . LEU A 1 71 ? -6.975 -9.290 -11.793 1.00 92.81 71 LEU A N 1
ATOM 560 C CA . LEU A 1 71 ? -6.631 -9.182 -13.210 1.00 92.81 71 LEU A CA 1
ATOM 561 C C . LEU A 1 71 ? -6.217 -10.524 -13.842 1.00 92.81 71 LEU A C 1
ATOM 563 O O . LEU A 1 71 ? -6.040 -10.568 -15.059 1.00 92.81 71 LEU A O 1
ATOM 567 N N . ASN A 1 72 ? -6.100 -11.607 -13.059 1.00 85.94 72 ASN A N 1
ATOM 568 C CA . ASN A 1 72 ? -5.547 -12.904 -13.482 1.00 85.94 72 ASN A CA 1
ATOM 569 C C . ASN A 1 72 ? -4.160 -12.781 -14.144 1.00 85.94 72 ASN A C 1
ATOM 571 O O . ASN A 1 72 ? -3.866 -13.486 -15.113 1.00 85.94 72 ASN A O 1
ATOM 575 N N . ILE A 1 73 ? -3.332 -11.866 -13.635 1.00 67.19 73 ILE A N 1
ATOM 576 C CA . ILE A 1 73 ? -1.944 -11.654 -14.072 1.00 67.19 73 ILE A CA 1
ATOM 577 C C . ILE A 1 73 ? -0.991 -12.192 -13.008 1.00 67.19 73 ILE A C 1
ATOM 579 O O . ILE A 1 73 ? -1.268 -11.979 -11.805 1.00 67.19 73 ILE A O 1
#

Foldseek 3Di:
DDDDDDPPPPDDPPPADPDDVGGDDDPPDPDPPDDDDDDDDPVVVVVLCVVCVVVVHDSVVSVVVVVCVVVVD